Protein AF-A0A847GIN8-F1 (afdb_monomer)

Structure (mmCIF, N/CA/C/O backbone):
data_AF-A0A847GIN8-F1
#
_entry.id   AF-A0A847GIN8-F1
#
loop_
_atom_site.group_PDB
_atom_site.id
_atom_site.type_symbol
_atom_site.label_atom_id
_atom_site.la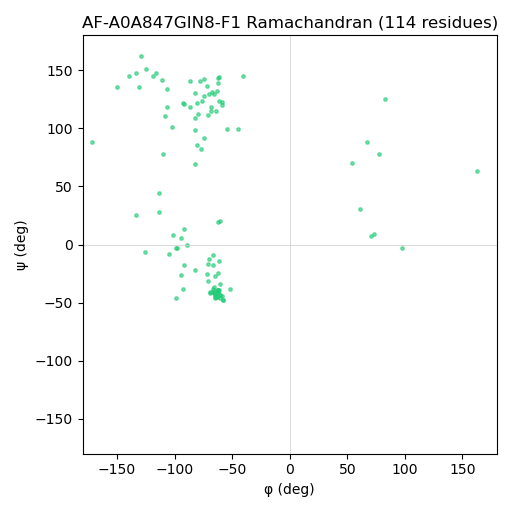bel_alt_id
_atom_site.label_comp_id
_atom_site.label_asym_id
_atom_site.label_entity_id
_atom_site.label_seq_id
_atom_site.pdbx_PDB_ins_code
_atom_site.Cartn_x
_atom_site.Cartn_y
_atom_site.Cartn_z
_atom_site.occupancy
_atom_site.B_iso_or_equiv
_atom_site.auth_seq_id
_atom_site.auth_comp_id
_atom_site.auth_asym_id
_atom_site.auth_atom_id
_atom_site.pdbx_PDB_model_num
ATOM 1 N N . MET A 1 1 ? -6.087 -5.753 -28.067 1.00 51.44 1 MET A N 1
ATOM 2 C CA . MET A 1 1 ? -5.468 -5.284 -26.808 1.00 51.44 1 MET A CA 1
ATOM 3 C C . MET A 1 1 ? -5.549 -6.435 -25.824 1.00 51.44 1 MET A C 1
ATOM 5 O O . MET A 1 1 ? -6.655 -6.900 -25.586 1.00 51.44 1 MET A O 1
ATOM 9 N N . ASN A 1 2 ? -4.407 -6.960 -25.373 1.00 56.12 2 ASN A N 1
ATOM 10 C CA . ASN A 1 2 ? -4.361 -8.158 -24.534 1.00 56.12 2 ASN A CA 1
ATOM 11 C C . ASN A 1 2 ? -4.630 -7.782 -23.063 1.00 56.12 2 ASN A C 1
ATOM 13 O O . ASN A 1 2 ? -3.996 -6.853 -22.566 1.00 56.12 2 ASN A O 1
ATOM 17 N N . PRO A 1 3 ? -5.544 -8.467 -22.356 1.00 57.19 3 PRO A N 1
ATOM 18 C CA . PRO A 1 3 ? -5.823 -8.213 -20.936 1.00 57.19 3 PRO A CA 1
ATOM 19 C C . PRO A 1 3 ? -4.674 -8.644 -20.005 1.00 57.19 3 PRO A C 1
ATOM 21 O O . PRO A 1 3 ? -4.658 -8.280 -18.832 1.00 57.19 3 PRO A O 1
ATOM 24 N N . GLU A 1 4 ? -3.714 -9.396 -20.541 1.00 60.19 4 GLU A N 1
ATOM 25 C CA . GLU A 1 4 ? -2.518 -9.894 -19.855 1.00 60.19 4 GLU A CA 1
ATOM 26 C C . GLU A 1 4 ? -1.333 -8.923 -19.927 1.00 60.19 4 GLU A C 1
ATOM 28 O O . GLU A 1 4 ? -0.269 -9.224 -19.397 1.00 60.19 4 GLU A O 1
ATOM 33 N N . ASP A 1 5 ? -1.504 -7.773 -20.585 1.00 76.56 5 ASP A N 1
ATOM 34 C CA . ASP A 1 5 ? -0.462 -6.757 -20.709 1.00 76.56 5 ASP A CA 1
ATOM 35 C C . ASP A 1 5 ? -0.109 -6.196 -19.316 1.00 76.56 5 ASP A C 1
ATOM 37 O O . ASP A 1 5 ? -0.984 -5.627 -18.646 1.00 76.56 5 ASP A O 1
ATOM 41 N N . PRO A 1 6 ? 1.125 -6.405 -18.827 1.00 75.38 6 PRO A N 1
ATOM 42 C CA . PRO A 1 6 ? 1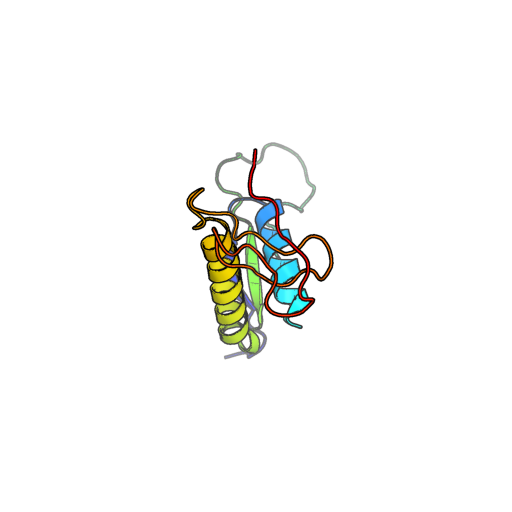.523 -5.935 -17.513 1.00 75.38 6 PRO A CA 1
ATOM 43 C C . PRO A 1 6 ? 1.738 -4.418 -17.558 1.00 75.38 6 PRO A C 1
ATOM 45 O O . PRO A 1 6 ? 2.478 -3.903 -18.392 1.00 75.38 6 PRO A O 1
ATOM 48 N N . LEU A 1 7 ? 1.093 -3.694 -16.644 1.00 82.69 7 LEU A N 1
ATOM 49 C CA . LEU A 1 7 ? 1.214 -2.246 -16.509 1.00 82.69 7 LEU A CA 1
ATOM 50 C C . LEU A 1 7 ? 2.036 -1.889 -15.277 1.00 82.69 7 LEU A C 1
ATOM 52 O O . LEU A 1 7 ? 1.791 -2.407 -14.186 1.00 82.69 7 LEU A O 1
ATOM 56 N N . THR A 1 8 ? 2.973 -0.958 -15.444 1.00 84.19 8 THR A N 1
ATOM 57 C CA . THR A 1 8 ? 3.742 -0.387 -14.336 1.00 84.19 8 THR A CA 1
ATOM 58 C C . THR A 1 8 ? 2.832 0.461 -13.461 1.00 84.19 8 THR A C 1
ATOM 60 O O . THR A 1 8 ? 2.313 1.481 -13.909 1.00 84.19 8 THR A O 1
ATOM 63 N N . VAL A 1 9 ? 2.638 0.037 -12.214 1.00 85.38 9 VAL A N 1
ATOM 64 C CA . VAL A 1 9 ? 1.835 0.761 -11.219 1.00 85.38 9 VAL A CA 1
ATOM 65 C C . VAL A 1 9 ? 2.693 1.664 -10.336 1.00 85.38 9 VAL A C 1
ATOM 67 O O . VAL A 1 9 ? 2.199 2.662 -9.819 1.00 85.38 9 VAL A O 1
ATOM 70 N N . TYR A 1 10 ? 3.974 1.330 -10.172 1.00 82.38 10 TYR A N 1
ATOM 71 C CA . TYR A 1 10 ? 4.879 2.065 -9.299 1.00 82.38 10 TYR A CA 1
ATOM 72 C C . TYR A 1 10 ? 6.321 1.990 -9.800 1.00 82.38 10 TYR A C 1
ATOM 74 O O . TYR A 1 10 ? 6.796 0.911 -10.144 1.00 82.38 10 TYR A O 1
ATOM 82 N N . GLU A 1 11 ? 7.033 3.113 -9.800 1.00 82.50 11 GLU A N 1
ATOM 83 C CA . GLU A 1 11 ? 8.460 3.175 -10.133 1.00 82.50 11 GLU A CA 1
ATOM 84 C C . GLU A 1 11 ? 9.269 3.294 -8.840 1.00 82.50 11 GLU A C 1
ATOM 86 O O . GLU A 1 11 ? 9.331 4.358 -8.223 1.00 82.50 11 GLU A O 1
ATOM 91 N N . ALA A 1 12 ? 9.856 2.184 -8.387 1.00 79.88 12 ALA A N 1
ATOM 92 C CA . ALA A 1 12 ? 10.701 2.199 -7.200 1.00 79.88 12 ALA A CA 1
ATOM 93 C C . ALA A 1 12 ? 12.149 2.553 -7.561 1.00 79.88 12 ALA A C 1
ATOM 95 O O . ALA A 1 12 ? 12.691 2.079 -8.559 1.00 79.88 12 ALA A O 1
ATOM 96 N N . TRP A 1 13 ? 12.783 3.354 -6.708 1.00 73.56 13 TRP A N 1
ATOM 97 C CA . TRP A 1 13 ? 14.184 3.765 -6.854 1.00 73.56 13 TRP A CA 1
ATOM 98 C C . TRP A 1 13 ? 15.164 2.718 -6.320 1.00 73.56 13 TRP A C 1
ATOM 100 O O . TRP A 1 13 ? 16.311 2.667 -6.752 1.00 73.56 13 TRP A O 1
ATOM 110 N N . ASP A 1 14 ? 14.682 1.846 -5.432 1.00 74.62 14 ASP A N 1
ATOM 111 C CA . ASP A 1 14 ? 15.466 0.804 -4.785 1.00 74.62 14 ASP A CA 1
ATOM 112 C C . ASP A 1 14 ? 14.736 -0.546 -4.821 1.00 74.62 14 ASP A C 1
ATOM 114 O O . ASP A 1 14 ? 13.508 -0.603 -4.655 1.00 74.62 14 ASP A O 1
ATOM 118 N N . PRO A 1 15 ? 15.474 -1.669 -4.905 1.00 75.19 15 PRO A N 1
ATOM 119 C CA . PRO A 1 15 ? 14.880 -3.006 -4.899 1.00 75.19 15 PRO A CA 1
ATOM 120 C C . PRO A 1 15 ? 14.108 -3.283 -3.603 1.00 75.19 15 PRO A C 1
ATOM 122 O O . PRO A 1 15 ? 13.063 -3.930 -3.618 1.00 75.19 15 PRO A O 1
ATOM 125 N N . ARG A 1 16 ? 14.567 -2.740 -2.466 1.00 76.81 16 ARG A N 1
ATOM 126 C CA . ARG A 1 16 ? 13.871 -2.866 -1.174 1.00 76.81 16 ARG A CA 1
ATOM 127 C C . ARG A 1 16 ? 12.468 -2.261 -1.220 1.00 76.81 16 ARG A C 1
ATOM 129 O O . ARG A 1 16 ? 11.527 -2.871 -0.719 1.00 76.81 16 ARG A O 1
ATOM 136 N N . GLN A 1 17 ? 12.336 -1.084 -1.826 1.00 79.00 17 GLN A N 1
ATOM 137 C CA . GLN A 1 17 ? 11.059 -0.395 -1.978 1.00 79.00 17 GLN A CA 1
ATOM 138 C C . GLN A 1 17 ? 10.153 -1.150 -2.957 1.00 79.00 17 GLN A C 1
ATOM 140 O O . GLN A 1 17 ? 8.985 -1.368 -2.652 1.00 79.00 17 GLN A O 1
ATOM 145 N N . ALA A 1 18 ? 10.697 -1.650 -4.070 1.00 83.88 18 ALA A N 1
ATOM 146 C CA . ALA A 1 18 ? 9.944 -2.469 -5.021 1.00 83.88 18 ALA A CA 1
ATOM 147 C C . ALA A 1 18 ? 9.368 -3.744 -4.373 1.00 83.88 18 ALA A C 1
ATOM 149 O O . ALA A 1 18 ? 8.193 -4.072 -4.555 1.00 83.88 18 ALA A O 1
ATOM 150 N N . HIS A 1 19 ? 10.174 -4.439 -3.562 1.00 82.88 19 HIS A N 1
ATOM 151 C CA . HIS A 1 19 ? 9.739 -5.627 -2.829 1.00 82.88 19 HIS A CA 1
ATOM 152 C C . HIS A 1 19 ? 8.685 -5.311 -1.766 1.00 82.88 19 HIS A C 1
ATOM 154 O O . HIS A 1 19 ? 7.726 -6.071 -1.638 1.00 82.88 19 HIS A O 1
ATOM 160 N N . LEU A 1 20 ? 8.815 -4.194 -1.041 1.00 84.50 20 LEU A N 1
ATOM 161 C CA . LEU A 1 20 ? 7.797 -3.746 -0.087 1.00 84.50 20 LEU A CA 1
ATOM 162 C C . LEU A 1 20 ? 6.446 -3.544 -0.781 1.00 84.50 20 LEU A C 1
ATOM 164 O O . LEU A 1 20 ? 5.431 -4.060 -0.322 1.00 84.50 20 LEU A O 1
ATOM 168 N N . ILE A 1 21 ? 6.444 -2.850 -1.918 1.00 85.00 21 ILE A N 1
ATOM 169 C CA . ILE A 1 21 ? 5.232 -2.594 -2.699 1.00 85.00 21 ILE A CA 1
ATOM 170 C C . ILE A 1 21 ? 4.618 -3.903 -3.214 1.00 85.00 21 ILE A C 1
ATOM 172 O O . ILE A 1 21 ? 3.403 -4.081 -3.141 1.00 85.00 21 ILE A O 1
ATOM 176 N N . CYS A 1 22 ? 5.437 -4.867 -3.644 1.00 85.75 22 CYS A N 1
ATOM 177 C CA . CYS A 1 22 ? 4.938 -6.194 -4.009 1.00 85.75 22 CYS A CA 1
ATOM 178 C C . CYS A 1 22 ? 4.272 -6.920 -2.833 1.00 85.75 22 CYS A C 1
ATOM 180 O O . CYS A 1 22 ? 3.249 -7.562 -3.035 1.00 85.75 22 CYS A O 1
ATOM 182 N N . GLN A 1 23 ? 4.809 -6.811 -1.613 1.00 85.50 23 GLN A N 1
ATOM 183 C CA . GLN A 1 23 ? 4.187 -7.399 -0.418 1.00 85.50 23 GLN A CA 1
ATOM 184 C C . GLN A 1 23 ? 2.848 -6.728 -0.083 1.00 85.50 23 GLN A C 1
ATOM 186 O O . GLN A 1 23 ? 1.880 -7.415 0.236 1.00 85.50 23 GLN A O 1
ATOM 191 N N . VAL A 1 24 ? 2.769 -5.398 -0.195 1.00 86.25 24 VAL A N 1
ATOM 192 C CA . VAL A 1 24 ? 1.524 -4.641 0.022 1.00 86.25 24 VAL A CA 1
ATOM 193 C C . VAL A 1 24 ? 0.440 -5.077 -0.965 1.00 86.25 24 VAL A C 1
ATOM 195 O O . VAL A 1 24 ? -0.692 -5.339 -0.563 1.00 86.25 24 VAL A O 1
ATOM 198 N N . LEU A 1 25 ? 0.793 -5.209 -2.245 1.00 86.56 25 LEU A N 1
ATOM 199 C CA . LEU A 1 25 ? -0.127 -5.669 -3.285 1.00 86.56 25 LEU A CA 1
ATOM 200 C C . LEU A 1 25 ? -0.512 -7.145 -3.095 1.00 86.56 25 LEU A C 1
ATOM 202 O O . LEU A 1 25 ? -1.691 -7.479 -3.195 1.00 86.56 25 LEU A O 1
ATOM 206 N N . ALA A 1 26 ? 0.436 -8.008 -2.721 1.00 85.69 26 ALA A N 1
ATOM 207 C CA . ALA A 1 26 ? 0.167 -9.416 -2.434 1.00 85.69 26 ALA A CA 1
ATOM 208 C C . ALA A 1 26 ? -0.801 -9.601 -1.252 1.00 85.69 26 ALA A C 1
ATOM 210 O O . ALA A 1 26 ? -1.699 -10.436 -1.326 1.00 85.69 26 ALA A O 1
ATOM 211 N N . ASN A 1 27 ? -0.688 -8.785 -0.197 1.00 83.81 27 ASN A N 1
ATOM 212 C CA . ASN A 1 27 ? -1.639 -8.789 0.922 1.00 83.81 27 ASN A CA 1
ATOM 213 C C . ASN A 1 27 ? -3.067 -8.402 0.502 1.00 83.81 27 ASN A C 1
ATOM 215 O O . ASN A 1 27 ? -4.025 -8.778 1.173 1.00 83.81 27 ASN A O 1
ATOM 219 N N . ALA A 1 28 ? -3.215 -7.663 -0.599 1.00 82.06 28 ALA A N 1
ATOM 220 C CA . ALA A 1 28 ? -4.501 -7.307 -1.192 1.00 82.06 28 ALA A CA 1
ATOM 221 C C . ALA A 1 28 ? -4.976 -8.311 -2.265 1.00 82.06 28 ALA A C 1
ATOM 223 O O . ALA A 1 28 ? -5.913 -8.009 -3.008 1.00 82.06 28 ALA A O 1
ATOM 224 N N . ASP A 1 29 ? -4.340 -9.488 -2.348 1.00 84.44 29 ASP A N 1
ATOM 225 C CA . ASP A 1 29 ? -4.595 -10.527 -3.357 1.00 84.44 29 ASP A CA 1
ATOM 226 C C . ASP A 1 29 ? -4.334 -10.042 -4.800 1.00 84.44 29 ASP A C 1
ATOM 228 O O . ASP A 1 29 ? -4.980 -10.457 -5.762 1.00 84.44 29 ASP A O 1
ATOM 232 N N . ILE A 1 30 ? -3.390 -9.108 -4.966 1.00 86.50 30 ILE A N 1
ATOM 233 C CA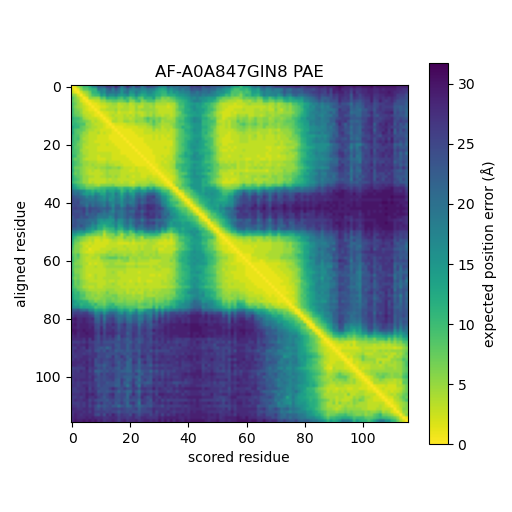 . ILE A 1 30 ? -2.982 -8.569 -6.266 1.00 86.50 30 ILE A CA 1
ATOM 234 C C . ILE A 1 30 ? -1.613 -9.137 -6.632 1.00 86.50 30 ILE A C 1
ATOM 236 O O . ILE A 1 30 ? -0.611 -8.882 -5.963 1.00 86.50 30 ILE A O 1
ATOM 240 N N . GLU A 1 31 ? -1.557 -9.878 -7.740 1.00 82.81 31 GLU A N 1
ATOM 241 C CA . GLU A 1 31 ? -0.293 -10.383 -8.271 1.00 82.81 31 GLU A CA 1
ATOM 242 C C . GLU A 1 31 ? 0.527 -9.224 -8.863 1.00 82.81 31 GLU A C 1
ATOM 244 O O . GLU A 1 31 ? 0.170 -8.644 -9.894 1.00 82.81 31 GLU A O 1
ATOM 249 N N . ALA A 1 32 ? 1.635 -8.897 -8.197 1.00 82.88 32 ALA A N 1
ATOM 250 C CA . ALA A 1 32 ? 2.592 -7.878 -8.608 1.00 82.88 32 ALA A CA 1
ATOM 251 C C . ALA A 1 32 ? 3.972 -8.499 -8.847 1.00 82.88 32 ALA A C 1
ATOM 253 O O . ALA A 1 32 ? 4.381 -9.433 -8.154 1.00 82.88 32 ALA A O 1
ATOM 254 N N . ARG A 1 33 ? 4.703 -7.974 -9.831 1.00 81.19 33 ARG A N 1
ATOM 255 C CA . ARG A 1 33 ? 6.059 -8.414 -10.171 1.00 81.19 33 ARG A CA 1
ATOM 256 C C . ARG A 1 33 ? 6.972 -7.206 -10.292 1.00 81.19 33 ARG A C 1
ATOM 258 O O . ARG A 1 33 ? 6.607 -6.218 -10.919 1.00 81.19 33 ARG A O 1
ATOM 265 N N . VAL A 1 34 ? 8.167 -7.296 -9.720 1.00 78.81 34 VAL A N 1
ATOM 266 C CA . VAL A 1 34 ? 9.217 -6.305 -9.964 1.00 78.81 34 VAL A CA 1
ATOM 267 C C . VAL A 1 34 ? 9.874 -6.643 -11.295 1.00 78.81 34 VAL A C 1
ATOM 269 O O . VAL A 1 34 ? 10.400 -7.744 -11.463 1.00 78.81 34 VAL A O 1
ATOM 272 N N . ALA A 1 35 ? 9.853 -5.708 -12.235 1.00 71.75 35 ALA A N 1
ATOM 273 C CA . ALA A 1 35 ? 10.722 -5.748 -13.397 1.00 71.75 35 ALA A CA 1
ATOM 274 C C . ALA A 1 35 ? 12.120 -5.309 -12.945 1.00 71.75 35 ALA A C 1
ATOM 276 O O . ALA A 1 35 ? 12.494 -4.142 -13.018 1.00 71.75 35 ALA A O 1
ATOM 277 N N . SER A 1 36 ? 12.866 -6.258 -12.382 1.00 57.81 36 SER A N 1
ATOM 278 C CA . SER A 1 36 ? 14.270 -6.064 -12.040 1.00 57.81 36 SER A CA 1
ATOM 279 C C . SER A 1 36 ? 15.109 -6.287 -13.293 1.00 57.81 36 SER A C 1
ATOM 281 O O . SER A 1 36 ? 15.293 -7.425 -13.712 1.00 57.81 36 SER A O 1
ATOM 283 N N . ASP A 1 37 ? 15.665 -5.215 -13.849 1.00 53.53 37 ASP A N 1
ATOM 284 C CA . ASP A 1 37 ? 16.668 -5.275 -14.927 1.00 53.53 37 ASP A CA 1
ATOM 285 C C . ASP A 1 37 ? 18.003 -5.904 -14.452 1.00 53.53 37 ASP A C 1
ATOM 287 O O . ASP A 1 37 ? 18.883 -6.234 -15.234 1.00 53.53 37 ASP A O 1
ATOM 291 N N . ALA A 1 38 ? 18.162 -6.127 -13.142 1.00 50.41 38 ALA A N 1
ATOM 292 C CA . ALA A 1 38 ? 19.438 -6.461 -12.512 1.00 50.41 38 ALA A CA 1
ATOM 293 C C . ALA A 1 38 ? 19.515 -7.880 -11.921 1.00 50.41 38 ALA A C 1
ATOM 295 O O . ALA A 1 38 ? 20.026 -8.068 -10.815 1.00 50.41 38 ALA A O 1
ATOM 296 N N . LEU A 1 39 ? 19.033 -8.896 -12.641 1.00 46.88 39 LEU A N 1
ATOM 297 C CA . LEU A 1 39 ? 19.405 -10.286 -12.338 1.00 46.88 39 LEU A CA 1
ATOM 298 C C . LEU A 1 39 ? 19.799 -11.114 -13.568 1.00 46.88 39 LEU A C 1
ATOM 300 O O . LEU A 1 39 ? 19.773 -12.340 -13.518 1.00 46.88 39 LEU A O 1
ATOM 304 N N . GLU A 1 40 ? 20.269 -10.473 -14.639 1.00 47.25 40 GLU A N 1
ATOM 305 C CA . GLU A 1 40 ? 21.212 -11.138 -15.540 1.00 47.25 40 GLU A CA 1
ATOM 3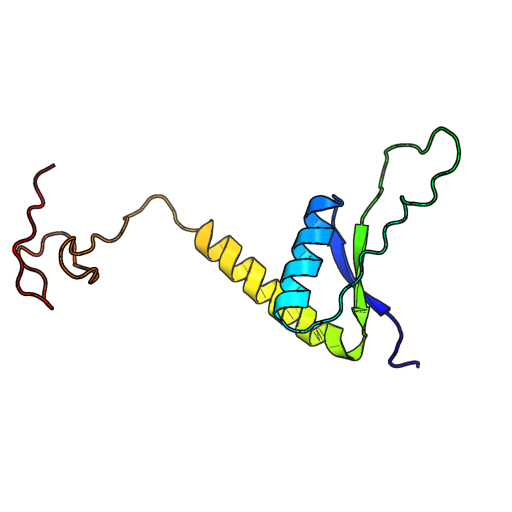06 C C . GLU A 1 40 ? 22.612 -11.046 -14.918 1.00 47.25 40 GLU A C 1
ATOM 308 O O . GLU A 1 40 ? 23.398 -10.130 -15.149 1.00 47.25 40 GLU A O 1
ATOM 313 N N . MET A 1 41 ? 22.899 -12.012 -14.040 1.00 49.19 41 MET A N 1
ATOM 314 C CA . MET A 1 41 ? 24.253 -12.328 -13.597 1.00 49.19 41 MET A CA 1
ATOM 315 C C . MET A 1 41 ? 25.137 -12.606 -14.818 1.00 49.19 41 MET A C 1
ATOM 317 O O . MET A 1 41 ? 25.141 -13.713 -15.352 1.00 49.19 41 MET A O 1
ATOM 321 N N . GLY A 1 42 ? 25.922 -11.617 -15.232 1.00 47.31 42 GLY A N 1
ATOM 322 C CA . GLY A 1 42 ? 26.867 -11.797 -16.322 1.00 47.31 42 GLY A CA 1
ATOM 323 C C . GLY A 1 42 ? 27.800 -10.612 -16.506 1.00 47.31 42 GLY A C 1
ATOM 324 O O . GLY A 1 42 ? 27.558 -9.767 -17.349 1.00 47.31 42 GLY A O 1
ATOM 325 N N . LEU A 1 43 ? 28.923 -10.636 -15.784 1.00 46.94 43 LEU A N 1
ATOM 326 C CA . LEU A 1 43 ? 30.207 -10.117 -16.266 1.00 46.94 43 LEU A CA 1
ATOM 327 C C . LEU A 1 43 ? 30.324 -8.590 -16.493 1.00 46.94 43 LEU A C 1
ATOM 329 O O . LEU A 1 43 ? 30.259 -8.115 -1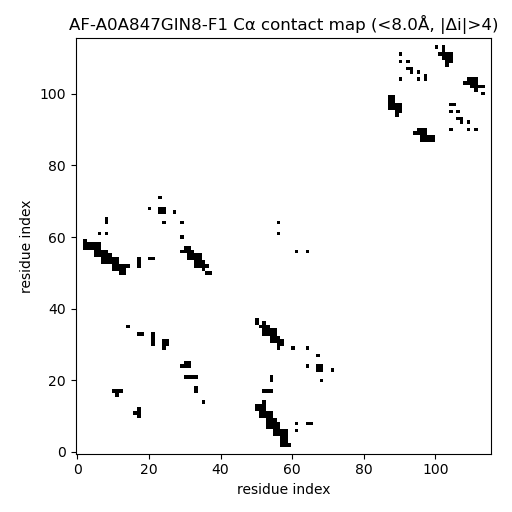7.616 1.00 46.94 43 LEU A O 1
ATOM 333 N N . GLY A 1 44 ? 30.707 -7.870 -15.432 1.00 51.22 44 GLY A N 1
ATOM 334 C CA . GLY A 1 44 ? 31.496 -6.634 -15.537 1.00 51.22 44 GLY A CA 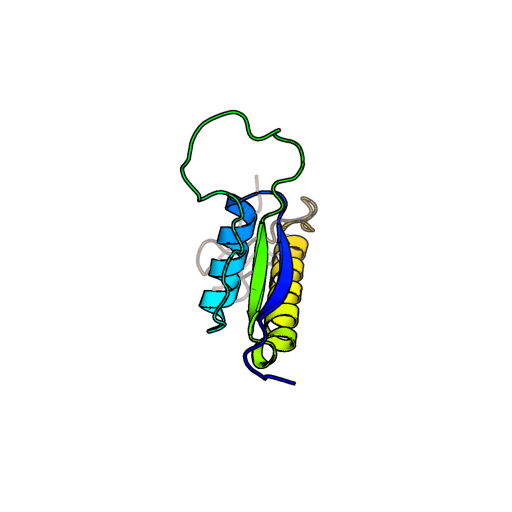1
ATOM 335 C C . GLY A 1 44 ? 30.725 -5.342 -15.837 1.00 51.22 44 GLY A C 1
ATOM 336 O O . GLY A 1 44 ? 30.050 -5.222 -16.845 1.00 51.22 44 GLY A O 1
ATOM 337 N N . ASP A 1 45 ? 30.923 -4.356 -14.960 1.00 56.75 45 ASP A N 1
ATOM 338 C CA . ASP A 1 45 ? 30.753 -2.919 -15.222 1.00 56.75 45 ASP A CA 1
ATOM 339 C C . ASP A 1 45 ? 29.387 -2.478 -15.792 1.00 56.75 45 ASP A C 1
ATOM 341 O O . ASP A 1 45 ? 29.269 -2.051 -16.937 1.00 56.75 45 ASP A O 1
ATOM 345 N N . ILE A 1 46 ? 28.336 -2.537 -14.965 1.00 53.56 46 ILE A N 1
ATOM 346 C CA . ILE A 1 46 ? 27.093 -1.806 -15.254 1.00 53.56 46 ILE A CA 1
ATOM 347 C C . ILE A 1 46 ? 27.206 -0.432 -14.575 1.00 53.56 46 ILE A C 1
ATOM 349 O O . ILE A 1 46 ? 27.367 -0.378 -13.349 1.00 53.56 46 ILE A O 1
ATOM 353 N N . PRO A 1 47 ? 27.129 0.687 -15.320 1.00 50.00 47 PRO A N 1
ATOM 354 C CA . PRO A 1 47 ? 27.149 2.014 -14.726 1.00 50.00 47 PRO A CA 1
ATOM 355 C C . PRO A 1 47 ? 25.942 2.180 -13.793 1.00 50.00 47 PRO A C 1
ATOM 357 O O . PRO A 1 47 ? 24.794 2.030 -14.199 1.00 50.00 47 PRO A O 1
ATOM 360 N N . PHE A 1 48 ? 26.227 2.512 -12.533 1.00 50.59 48 PHE A N 1
ATOM 361 C CA . PHE A 1 48 ? 25.321 2.643 -11.376 1.00 50.59 48 PHE A CA 1
ATOM 362 C C . PHE A 1 48 ? 24.201 3.704 -11.500 1.00 50.59 48 PHE A C 1
ATOM 364 O O . PHE A 1 48 ? 23.685 4.188 -10.495 1.00 50.59 48 PHE A O 1
ATOM 371 N N . GLN A 1 49 ? 23.837 4.142 -12.703 1.00 50.72 49 GLN A N 1
ATOM 372 C CA . GLN A 1 49 ? 23.195 5.439 -12.898 1.00 50.72 49 GLN A CA 1
ATOM 373 C C . GLN A 1 49 ? 21.739 5.407 -13.374 1.00 50.72 49 GLN A C 1
ATOM 375 O O . GLN A 1 49 ? 21.368 6.375 -14.007 1.00 50.72 49 GLN A O 1
ATOM 380 N N . HIS A 1 50 ? 20.923 4.381 -13.084 1.00 52.41 50 HIS A N 1
ATOM 381 C CA . HIS A 1 50 ? 19.436 4.452 -12.995 1.00 52.41 50 HIS A CA 1
ATOM 382 C C . HIS A 1 50 ? 18.802 3.045 -13.070 1.00 52.41 50 HIS A C 1
ATOM 384 O O . HIS A 1 50 ? 18.037 2.735 -13.982 1.00 52.41 50 HIS A O 1
ATOM 390 N N . THR A 1 51 ? 19.075 2.165 -12.106 1.00 58.12 51 THR A N 1
ATOM 391 C CA . THR A 1 51 ? 18.335 0.893 -12.005 1.00 58.12 51 THR A CA 1
ATOM 392 C C . THR A 1 51 ? 17.016 1.132 -11.273 1.00 58.12 51 THR A C 1
ATOM 394 O O . THR A 1 51 ? 16.839 0.732 -10.125 1.00 58.12 51 THR A O 1
ATOM 397 N N . THR A 1 52 ? 16.088 1.842 -11.918 1.00 64.38 52 THR A N 1
ATOM 398 C CA . THR A 1 52 ? 14.708 1.881 -11.416 1.00 64.38 52 THR A CA 1
ATOM 399 C C . THR A 1 52 ? 14.142 0.463 -11.450 1.00 64.38 52 THR A C 1
ATOM 401 O O . THR A 1 52 ? 14.412 -0.304 -12.373 1.00 64.38 52 THR A O 1
ATOM 404 N N . CYS A 1 53 ? 13.406 0.095 -10.410 1.00 74.44 53 CYS A N 1
ATOM 405 C CA . CYS A 1 53 ? 12.797 -1.217 -10.238 1.00 74.44 53 CYS A CA 1
ATOM 406 C C . CYS A 1 53 ? 11.274 -1.068 -10.390 1.00 74.44 53 CYS A C 1
ATOM 408 O O . CYS A 1 53 ? 10.564 -0.991 -9.381 1.00 74.44 53 CYS A O 1
ATOM 410 N N . PRO A 1 54 ? 10.746 -0.951 -11.623 1.00 79.69 54 PRO A N 1
ATOM 411 C CA . PRO A 1 54 ? 9.318 -0.777 -11.837 1.00 79.69 54 PRO A CA 1
ATOM 412 C C . PRO A 1 54 ? 8.531 -1.995 -11.346 1.00 79.69 54 PRO A C 1
ATOM 414 O O . PRO A 1 54 ? 8.845 -3.143 -11.659 1.00 79.69 54 PRO A O 1
ATOM 417 N N . VAL A 1 55 ? 7.476 -1.744 -10.576 1.00 83.62 55 VAL A N 1
ATOM 418 C CA . VAL A 1 55 ? 6.516 -2.756 -10.138 1.00 83.62 55 VAL A CA 1
ATOM 419 C C . VAL A 1 55 ? 5.374 -2.796 -11.138 1.00 83.62 55 VAL A C 1
ATOM 421 O O . VAL A 1 55 ? 4.690 -1.797 -11.373 1.00 83.62 55 VAL A O 1
ATOM 424 N N . MET A 1 56 ? 5.164 -3.971 -11.716 1.00 83.81 56 MET A N 1
ATOM 425 C CA . MET A 1 56 ? 4.164 -4.230 -12.736 1.00 83.81 56 MET A CA 1
ATOM 426 C C . MET A 1 56 ? 3.057 -5.126 -12.189 1.00 83.81 56 MET A C 1
ATOM 428 O O . MET A 1 56 ? 3.308 -6.075 -11.445 1.00 83.81 56 MET A O 1
ATOM 432 N N . VAL A 1 57 ? 1.827 -4.841 -12.595 1.00 86.19 57 VAL A N 1
ATOM 433 C CA . VAL A 1 57 ? 0.626 -5.617 -12.266 1.00 86.19 57 VAL A CA 1
ATOM 434 C C . VAL A 1 57 ? -0.142 -5.926 -13.541 1.00 86.19 57 VAL A C 1
ATOM 436 O O . VAL A 1 57 ? 0.050 -5.277 -14.570 1.00 86.19 57 VAL A O 1
ATOM 439 N N . ARG A 1 58 ? -1.048 -6.902 -13.499 1.00 85.38 58 ARG A N 1
ATOM 440 C CA . ARG A 1 58 ? -1.953 -7.141 -14.631 1.00 85.38 58 ARG A CA 1
ATOM 441 C C . ARG A 1 58 ? -2.817 -5.907 -14.874 1.00 85.38 58 ARG A C 1
ATOM 443 O O . ARG A 1 58 ? -3.280 -5.276 -13.926 1.00 85.38 58 ARG A O 1
ATOM 450 N N . ARG A 1 59 ? -3.122 -5.610 -16.139 1.00 81.88 59 ARG A N 1
ATOM 451 C CA . ARG A 1 59 ? -3.986 -4.479 -16.512 1.00 81.88 59 ARG A CA 1
ATOM 452 C C . ARG A 1 59 ? -5.328 -4.459 -15.772 1.00 81.88 59 ARG A C 1
ATOM 454 O O . ARG A 1 59 ? -5.786 -3.389 -15.390 1.00 81.88 59 ARG A O 1
ATOM 461 N N . VAL A 1 60 ? -5.931 -5.628 -15.550 1.00 84.56 60 VAL A N 1
ATOM 462 C CA . VAL A 1 60 ? -7.202 -5.780 -14.812 1.00 84.56 60 VAL A CA 1
ATOM 463 C C . VAL A 1 60 ? -7.102 -5.387 -13.338 1.00 84.56 60 VAL A C 1
ATOM 465 O O . VAL A 1 60 ? -8.088 -4.962 -12.745 1.00 84.56 60 VAL A O 1
ATOM 468 N N . ASP A 1 61 ? -5.911 -5.499 -12.756 1.00 84.56 61 ASP A N 1
ATOM 469 C CA . ASP A 1 61 ? -5.651 -5.192 -11.354 1.00 84.56 61 ASP A CA 1
ATOM 470 C C . ASP A 1 61 ? -5.035 -3.797 -11.174 1.00 84.56 61 ASP A C 1
ATOM 472 O O . ASP A 1 61 ? -4.853 -3.361 -10.044 1.00 84.56 61 ASP A O 1
ATOM 476 N N . PHE A 1 62 ? -4.752 -3.061 -12.255 1.00 84.31 62 PHE A N 1
ATOM 477 C CA . PHE A 1 62 ? -4.082 -1.758 -12.201 1.00 84.31 62 PHE A CA 1
ATOM 478 C C . PHE A 1 62 ? -4.833 -0.727 -11.349 1.00 84.31 62 PHE A C 1
ATOM 480 O O . PHE A 1 62 ? -4.245 -0.087 -10.477 1.00 84.31 62 PHE A O 1
ATOM 487 N N . GLU A 1 63 ? -6.143 -0.583 -11.557 1.00 84.00 63 GLU A N 1
ATOM 488 C CA . GLU A 1 63 ? -6.956 0.367 -10.788 1.00 84.00 63 GLU A CA 1
ATOM 489 C C . GLU A 1 63 ? -7.055 -0.036 -9.312 1.00 84.00 63 GLU A C 1
ATOM 491 O O . GLU A 1 63 ? -6.953 0.814 -8.426 1.00 84.00 63 GLU A O 1
ATOM 496 N N . ARG A 1 64 ? -7.171 -1.343 -9.040 1.00 83.94 64 ARG A N 1
ATOM 497 C CA . ARG A 1 64 ? -7.186 -1.894 -7.676 1.00 83.94 64 ARG A CA 1
ATOM 498 C C . ARG A 1 64 ? -5.847 -1.669 -6.978 1.00 83.94 64 ARG A C 1
ATOM 500 O O . ARG A 1 64 ? -5.822 -1.199 -5.847 1.00 83.94 64 ARG A O 1
ATOM 507 N N . ALA A 1 65 ? -4.743 -1.947 -7.666 1.00 85.25 65 ALA A N 1
ATOM 508 C CA . ALA A 1 65 ? -3.389 -1.760 -7.164 1.00 85.25 65 ALA A CA 1
ATOM 509 C C . ALA A 1 65 ? -3.132 -0.293 -6.814 1.00 85.25 65 ALA A C 1
ATOM 511 O O . ALA A 1 65 ? -2.619 0.004 -5.739 1.00 85.25 65 ALA A O 1
ATOM 512 N N . ARG A 1 66 ? -3.567 0.634 -7.674 1.00 84.88 66 ARG A N 1
ATOM 513 C CA . ARG A 1 66 ? -3.460 2.072 -7.415 1.00 84.88 66 ARG A CA 1
ATOM 514 C C . ARG A 1 66 ? -4.260 2.507 -6.184 1.00 84.88 66 ARG A C 1
ATOM 516 O O . ARG A 1 66 ? -3.766 3.319 -5.409 1.00 84.88 66 ARG A O 1
ATOM 523 N N . ALA A 1 67 ? -5.467 1.975 -5.991 1.00 85.00 67 ALA A N 1
ATOM 524 C CA . ALA A 1 67 ? -6.277 2.281 -4.811 1.00 85.00 67 ALA A CA 1
ATOM 525 C C . ALA A 1 67 ? -5.626 1.766 -3.515 1.00 85.00 67 ALA A C 1
ATOM 527 O O . ALA A 1 67 ? -5.561 2.496 -2.530 1.00 85.00 67 ALA A O 1
ATOM 528 N N . VAL A 1 68 ? -5.090 0.541 -3.535 1.00 85.88 68 VAL A N 1
ATOM 529 C CA . VAL A 1 68 ? -4.364 -0.050 -2.397 1.00 85.88 68 VAL A CA 1
ATOM 530 C C . VAL A 1 68 ? -3.105 0.752 -2.072 1.00 85.88 68 VAL A C 1
ATOM 532 O O . VAL A 1 68 ? -2.829 1.007 -0.904 1.00 85.88 68 VAL A O 1
ATOM 535 N N . LEU A 1 69 ? -2.362 1.189 -3.091 1.00 83.81 69 LEU A N 1
ATOM 536 C CA . LEU A 1 69 ? -1.192 2.046 -2.907 1.00 83.81 69 LEU A CA 1
ATOM 537 C C . LEU A 1 69 ? -1.558 3.397 -2.301 1.00 83.81 69 LEU A C 1
ATOM 539 O O . LEU A 1 69 ? -0.924 3.802 -1.337 1.00 83.81 69 LEU A O 1
ATOM 543 N N . ALA A 1 70 ? -2.613 4.046 -2.793 1.00 82.75 70 ALA A N 1
ATOM 544 C CA . ALA A 1 70 ? -3.080 5.308 -2.230 1.00 82.75 70 ALA A CA 1
ATOM 545 C C . ALA A 1 70 ? -3.534 5.154 -0.765 1.00 82.75 70 ALA A C 1
ATOM 547 O O . ALA A 1 70 ? -3.246 6.017 0.064 1.00 82.75 70 ALA A O 1
ATOM 548 N N . GLU A 1 71 ? -4.206 4.051 -0.416 1.00 80.75 71 GLU A N 1
ATOM 549 C CA . GLU A 1 71 ? -4.553 3.728 0.974 1.00 80.75 71 GLU A CA 1
ATOM 550 C C . GLU A 1 71 ? -3.300 3.478 1.824 1.00 80.75 71 GLU A C 1
ATOM 552 O O . GLU A 1 71 ? -3.207 3.971 2.947 1.00 80.75 71 GLU A O 1
ATOM 557 N N . PHE A 1 72 ? -2.318 2.746 1.294 1.00 80.50 72 PHE A N 1
ATOM 558 C CA . PHE A 1 72 ? -1.049 2.487 1.967 1.00 80.50 72 PHE A CA 1
ATOM 559 C C . PHE A 1 72 ? -0.258 3.777 2.205 1.00 80.50 72 PHE A C 1
ATOM 561 O O . PHE A 1 72 ? 0.198 4.006 3.321 1.00 80.50 72 PHE A O 1
ATOM 568 N N . GLU A 1 73 ? -0.156 4.651 1.203 1.00 77.94 73 GLU A N 1
ATOM 569 C CA . GLU A 1 73 ? 0.454 5.976 1.323 1.00 77.94 73 GLU A CA 1
ATOM 570 C C . GLU A 1 73 ? -0.308 6.849 2.318 1.00 77.94 73 GLU A C 1
ATOM 572 O O . GLU A 1 73 ? 0.318 7.514 3.130 1.00 77.94 73 GLU A O 1
ATOM 577 N N . THR A 1 74 ? -1.642 6.798 2.329 1.00 75.75 74 THR A N 1
ATOM 578 C CA . THR A 1 74 ? -2.468 7.524 3.309 1.00 75.75 74 THR A CA 1
ATOM 579 C C . THR A 1 74 ? -2.263 6.991 4.724 1.00 75.75 74 THR A C 1
ATOM 581 O O . THR A 1 74 ? -2.235 7.774 5.664 1.00 75.75 74 THR A O 1
ATOM 584 N N . ARG A 1 75 ? -2.079 5.679 4.910 1.00 71.19 75 ARG A N 1
ATOM 585 C CA . ARG A 1 75 ? -1.734 5.092 6.215 1.00 71.19 75 ARG A CA 1
ATOM 586 C C . ARG A 1 75 ? -0.315 5.455 6.646 1.00 71.19 75 ARG A C 1
ATOM 588 O O . ARG A 1 75 ? -0.113 5.777 7.811 1.00 71.19 75 ARG A O 1
ATOM 595 N N . LEU A 1 76 ? 0.654 5.445 5.728 1.00 65.81 76 LEU A N 1
ATOM 596 C CA . LEU A 1 76 ? 2.024 5.882 6.012 1.00 65.81 76 LEU A CA 1
ATOM 597 C C . LEU A 1 76 ? 2.077 7.375 6.341 1.00 65.81 76 LEU A C 1
ATOM 599 O O . LEU A 1 76 ? 2.714 7.762 7.311 1.00 65.81 76 LEU A O 1
ATOM 603 N N . ALA A 1 77 ? 1.392 8.205 5.558 1.00 60.88 77 ALA A N 1
ATOM 604 C CA . ALA A 1 77 ? 1.301 9.646 5.761 1.00 60.88 77 ALA A CA 1
ATOM 605 C C . ALA A 1 77 ? 0.438 9.996 6.979 1.00 60.88 77 ALA A C 1
ATOM 607 O O . ALA A 1 77 ? 0.720 10.971 7.658 1.00 60.88 77 ALA A O 1
ATOM 608 N N . GLY A 1 78 ? -0.567 9.181 7.297 1.00 47.66 78 GLY A N 1
ATOM 609 C CA . GLY A 1 78 ? -1.381 9.287 8.506 1.00 47.66 78 GLY A CA 1
ATOM 610 C C . GLY A 1 78 ? -0.637 8.873 9.777 1.00 47.66 78 GLY A C 1
ATOM 611 O O . GLY A 1 78 ? -0.971 9.380 10.836 1.00 47.66 78 GLY A O 1
ATOM 612 N N . GLY A 1 79 ? 0.391 8.021 9.671 1.00 45.7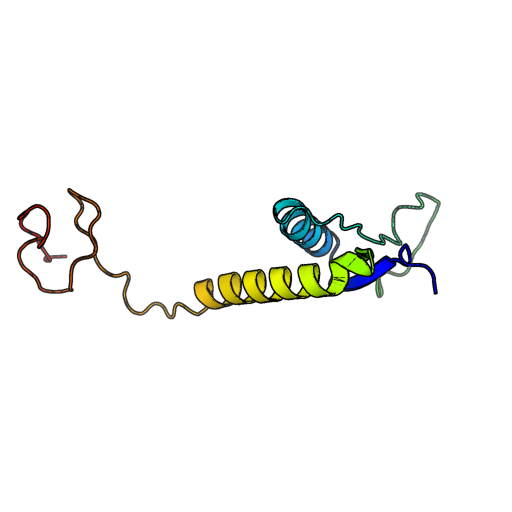2 79 GLY A N 1
ATOM 613 C CA . GLY A 1 79 ? 1.329 7.717 10.764 1.00 45.72 79 GLY A CA 1
ATOM 614 C C . GLY A 1 79 ? 2.584 8.605 10.790 1.00 45.72 79 GLY A C 1
ATOM 615 O O . GLY A 1 79 ? 3.263 8.686 11.805 1.00 45.72 79 GLY A O 1
ATOM 616 N N . ALA A 1 80 ? 2.910 9.291 9.689 1.00 42.75 80 ALA A N 1
ATOM 617 C CA . ALA A 1 80 ? 3.999 10.276 9.610 1.00 42.75 80 ALA A CA 1
ATOM 618 C C . ALA A 1 80 ? 3.509 11.732 9.758 1.00 42.75 80 ALA A C 1
ATOM 620 O O . ALA A 1 80 ? 4.314 12.663 9.756 1.00 42.75 80 ALA A O 1
ATOM 621 N N . GLY A 1 81 ? 2.192 11.915 9.867 1.00 39.19 81 GLY A N 1
ATOM 622 C CA . GLY A 1 81 ? 1.494 13.170 10.135 1.00 39.19 81 GLY A CA 1
ATOM 623 C C . GLY A 1 81 ? 1.040 13.311 11.587 1.00 39.19 81 GLY A C 1
ATOM 624 O O . GLY A 1 81 ? 0.333 14.263 11.901 1.00 39.19 81 GLY A O 1
ATOM 625 N N . GLU A 1 82 ? 1.454 12.403 12.473 1.00 41.78 82 GLU A N 1
ATOM 626 C CA . GLU A 1 82 ? 1.484 12.680 13.905 1.00 41.78 82 GLU A CA 1
ATOM 627 C C . GLU A 1 82 ? 2.673 13.613 14.157 1.00 41.78 82 GLU A C 1
ATOM 629 O O . GLU A 1 82 ? 3.817 13.211 14.377 1.00 41.78 82 GLU A O 1
ATOM 634 N N . THR A 1 83 ? 2.398 14.912 14.111 1.00 39.44 83 THR A N 1
ATOM 635 C CA . THR A 1 83 ? 3.058 15.851 15.018 1.00 39.44 83 THR A CA 1
ATOM 636 C C . THR A 1 83 ? 3.153 15.210 16.417 1.00 39.44 83 THR A C 1
ATOM 638 O O . THR A 1 83 ? 2.211 14.522 16.804 1.00 39.44 83 THR A O 1
ATOM 641 N N . PRO A 1 84 ? 4.211 15.435 17.223 1.00 43.91 84 PRO A N 1
ATOM 642 C CA . PRO A 1 84 ? 4.308 14.946 18.611 1.00 43.91 84 PRO A CA 1
ATOM 643 C C . PRO A 1 84 ? 3.237 15.504 19.573 1.00 43.91 84 PRO A C 1
ATOM 645 O O . PRO A 1 84 ? 3.434 15.521 20.788 1.00 43.91 84 PRO A O 1
ATOM 648 N N . GLU A 1 85 ? 2.133 16.018 19.048 1.00 47.03 85 GLU A N 1
ATOM 649 C CA . GLU A 1 85 ? 1.009 16.520 19.806 1.00 47.03 85 GLU A CA 1
ATOM 650 C C . GLU A 1 85 ? 0.134 15.332 20.204 1.00 47.03 85 GLU A C 1
ATOM 652 O O . GLU A 1 85 ? -0.690 14.832 19.447 1.00 47.03 85 GLU A O 1
ATOM 657 N N . GLU A 1 86 ? 0.368 14.922 21.450 1.00 49.69 86 GLU A N 1
ATOM 658 C CA . GLU A 1 86 ? -0.619 14.294 22.319 1.00 49.69 86 GLU A CA 1
ATOM 659 C C . GLU A 1 86 ? -0.885 12.817 22.014 1.00 49.6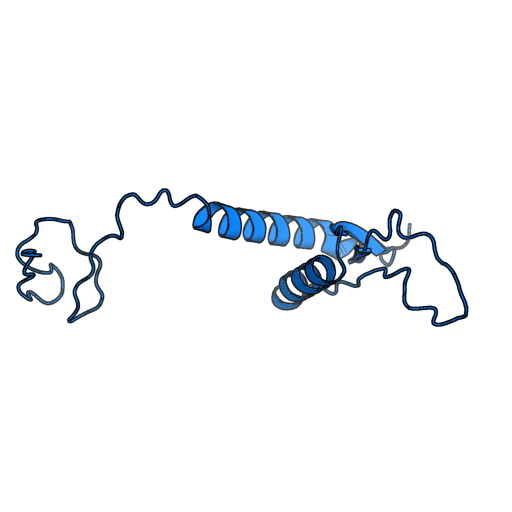9 86 GLU A C 1
ATOM 661 O O . GLU A 1 86 ? -1.933 12.434 21.497 1.00 49.69 86 GLU A O 1
ATOM 666 N N . SER A 1 87 ? 0.044 11.956 22.457 1.00 57.31 87 SER A N 1
ATOM 667 C CA . SER A 1 87 ? -0.283 10.581 22.849 1.00 57.31 87 SER A CA 1
ATOM 668 C C . SER A 1 87 ? -1.537 10.622 23.716 1.00 57.31 87 SER A C 1
ATOM 670 O O . SER A 1 87 ? -1.457 10.959 24.900 1.00 57.31 87 SER A O 1
ATOM 672 N N . GLN A 1 88 ? -2.692 10.334 23.117 1.00 65.62 88 GLN A N 1
ATOM 673 C CA . GLN A 1 88 ? -3.950 10.356 23.839 1.00 65.62 88 GLN A CA 1
ATOM 674 C C . GLN A 1 88 ? -3.823 9.355 24.986 1.00 65.62 88 GLN A C 1
ATOM 676 O O . GLN A 1 88 ? -3.523 8.177 24.753 1.00 65.62 88 GLN A O 1
ATOM 681 N N . PRO A 1 89 ? -3.962 9.817 26.231 1.00 70.94 89 PRO A N 1
ATOM 682 C CA . PRO A 1 89 ? -3.801 8.949 27.375 1.00 70.94 89 PRO A CA 1
ATOM 683 C C . PRO A 1 89 ? -4.863 7.852 27.325 1.00 70.94 89 PRO A C 1
ATOM 685 O O . PRO A 1 89 ? -6.004 8.059 26.913 1.00 70.94 89 PRO A O 1
ATOM 688 N N . TYR A 1 90 ? -4.472 6.655 27.735 1.00 77.00 90 TYR A N 1
ATOM 689 C CA . TYR A 1 90 ? -5.347 5.493 27.802 1.00 77.00 90 TYR A CA 1
ATOM 690 C C . TYR A 1 90 ? -5.314 4.920 29.214 1.00 77.00 90 TYR A C 1
ATOM 692 O O . TYR A 1 90 ? -4.328 5.026 29.943 1.00 77.00 90 TYR A O 1
ATOM 700 N N . CYS A 1 91 ? -6.411 4.300 29.626 1.00 82.75 91 CYS A N 1
ATOM 701 C CA . CYS A 1 91 ? -6.495 3.663 30.926 1.00 82.75 91 CYS A CA 1
ATOM 702 C C . CYS A 1 91 ? -5.587 2.424 30.971 1.00 82.75 91 CYS A C 1
ATOM 704 O O . CYS A 1 91 ? -5.855 1.439 30.283 1.00 82.75 91 CYS A O 1
ATOM 706 N N . TYR A 1 92 ? -4.586 2.406 31.855 1.00 78.12 92 TYR A N 1
ATOM 707 C CA . TYR A 1 92 ? -3.694 1.248 32.052 1.00 78.12 92 TYR A CA 1
ATOM 708 C C . TYR A 1 92 ? -4.407 -0.030 32.523 1.00 78.12 92 TYR A C 1
ATOM 710 O O . TYR A 1 92 ? -3.830 -1.113 32.477 1.00 78.12 92 TYR A O 1
ATOM 718 N N . HIS A 1 93 ? -5.656 0.078 32.985 1.00 77.62 93 HIS A N 1
ATOM 719 C CA . HIS A 1 93 ? -6.426 -1.061 33.477 1.00 77.62 93 HIS A CA 1
ATOM 720 C C . HIS A 1 93 ? -7.300 -1.724 32.404 1.00 77.62 93 HIS A C 1
ATOM 722 O O . HIS A 1 93 ? -7.446 -2.942 32.404 1.00 77.62 93 HIS A O 1
ATOM 728 N N . CYS A 1 94 ? -7.905 -0.944 31.503 1.00 83.25 94 CYS A N 1
ATOM 729 C CA . CYS A 1 94 ? -8.856 -1.469 30.513 1.00 83.25 94 CYS A CA 1
ATOM 730 C C . CYS A 1 94 ? -8.520 -1.127 29.056 1.00 83.25 94 CYS A C 1
ATOM 732 O O . CYS A 1 94 ? -9.196 -1.621 28.156 1.00 83.25 94 CYS A O 1
ATOM 734 N N . GLY A 1 95 ? -7.499 -0.298 28.820 1.00 76.94 95 GLY A N 1
ATOM 735 C CA . GLY A 1 95 ? -7.056 0.116 27.489 1.00 76.94 95 GLY A CA 1
ATOM 736 C C . GLY A 1 95 ? -7.974 1.115 26.783 1.00 76.94 95 GLY A C 1
ATOM 737 O O . GLY A 1 95 ? -7.781 1.363 25.601 1.00 76.94 95 GLY A O 1
ATOM 738 N N . GLU A 1 96 ? -8.978 1.668 27.470 1.00 81.94 96 GLU A N 1
ATOM 739 C CA . GLU A 1 96 ? -9.873 2.677 26.890 1.00 81.94 96 GLU A CA 1
ATOM 740 C C . GLU A 1 96 ? -9.180 4.036 26.773 1.00 81.94 96 GLU A C 1
ATOM 742 O O . GLU A 1 96 ? -8.447 4.423 27.687 1.00 81.94 96 GLU A O 1
ATOM 747 N N . SER A 1 97 ? -9.444 4.771 25.690 1.00 79.56 97 SER A N 1
ATOM 748 C CA . SER A 1 97 ? -8.967 6.149 25.532 1.00 79.56 97 SER A CA 1
ATOM 749 C C . SER A 1 97 ? -9.634 7.051 26.568 1.00 79.56 97 SER A C 1
ATOM 751 O O . SER A 1 97 ? -10.859 7.040 26.713 1.00 79.56 97 SER A O 1
ATOM 753 N N . VAL A 1 98 ? -8.838 7.825 27.296 1.00 78.94 98 VAL A N 1
ATOM 754 C CA . VAL A 1 98 ? -9.304 8.739 28.344 1.00 78.94 98 VAL A CA 1
ATOM 755 C C . VAL A 1 98 ? -8.970 10.170 27.937 1.00 78.94 98 VAL A C 1
ATOM 757 O O . VAL A 1 98 ? -7.987 10.408 27.241 1.00 78.94 98 VAL A O 1
ATOM 760 N N . ALA A 1 99 ? -9.799 11.135 28.327 1.00 76.50 99 ALA A N 1
ATOM 761 C CA . ALA A 1 99 ? -9.478 12.537 28.092 1.00 76.50 99 ALA A CA 1
ATOM 762 C C . ALA A 1 99 ? -8.448 13.010 29.130 1.00 76.50 99 ALA A C 1
ATOM 764 O O . ALA A 1 99 ? -8.511 12.628 30.301 1.00 76.50 99 ALA A O 1
ATOM 765 N N . VAL A 1 100 ? -7.486 13.833 28.703 1.00 70.75 100 VAL A N 1
ATOM 766 C CA . VAL A 1 100 ? -6.480 14.422 29.600 1.00 70.75 100 VAL A CA 1
ATOM 767 C C . VAL A 1 100 ? -7.192 15.246 30.679 1.00 70.75 100 VAL A C 1
ATOM 769 O O . VAL A 1 100 ? -7.926 16.179 30.360 1.00 70.75 100 VAL A O 1
ATOM 772 N N . GLY A 1 101 ? -6.959 14.914 31.952 1.00 72.62 101 GLY A N 1
ATOM 773 C CA . GLY A 1 101 ? -7.534 15.619 33.103 1.00 72.62 101 GLY A CA 1
ATOM 774 C C . GLY A 1 101 ? -8.788 14.983 33.712 1.00 72.62 101 GLY A C 1
ATOM 775 O O . GLY A 1 101 ? -9.261 15.475 34.736 1.00 72.62 101 GLY A O 1
ATOM 776 N N . ASP A 1 102 ? -9.307 13.886 33.148 1.00 76.81 102 ASP A N 1
ATOM 777 C CA . ASP A 1 102 ? -10.386 13.122 33.782 1.00 76.81 102 ASP A CA 1
ATOM 778 C C . ASP A 1 102 ? -9.849 12.274 34.948 1.00 76.81 102 ASP A C 1
ATOM 780 O O . ASP A 1 102 ? -8.968 11.438 34.737 1.00 76.81 102 ASP A O 1
ATOM 784 N N . PRO A 1 103 ? -10.374 12.417 36.180 1.00 78.44 103 PRO A N 1
ATOM 785 C CA . PRO A 1 103 ? -9.862 11.683 37.337 1.00 78.44 103 PRO A CA 1
ATOM 786 C C . PRO A 1 103 ? -10.206 10.190 37.295 1.00 78.44 103 PRO A C 1
ATOM 788 O O . PRO A 1 103 ? -9.611 9.408 38.031 1.00 78.44 103 PRO A O 1
ATOM 791 N N . GLN A 1 104 ? -11.170 9.770 36.467 1.00 83.44 104 GLN A N 1
ATOM 792 C CA . GLN A 1 104 ? -11.620 8.381 36.383 1.00 83.44 104 GLN A CA 1
ATOM 793 C C . GLN A 1 104 ? -11.887 7.950 34.943 1.00 83.44 104 GLN A C 1
ATOM 795 O O . GLN A 1 104 ? -12.409 8.703 34.125 1.00 83.44 104 GLN A O 1
ATOM 800 N N . CYS A 1 105 ? -11.595 6.686 34.643 1.00 84.44 105 CYS A N 1
ATOM 801 C CA . CYS A 1 105 ? -11.930 6.101 33.354 1.00 84.44 105 CYS A CA 1
ATOM 802 C C . CYS A 1 105 ? -13.455 5.919 33.215 1.00 84.44 105 CYS A C 1
ATOM 804 O O . CYS A 1 105 ? -14.062 5.253 34.061 1.00 84.44 105 CYS A O 1
ATOM 806 N N . PRO A 1 106 ? -14.081 6.377 32.114 1.00 82.00 106 PRO A N 1
ATOM 807 C CA . PRO A 1 106 ? -15.530 6.274 31.918 1.00 82.00 106 PRO A CA 1
ATOM 808 C C . PRO A 1 106 ? -16.036 4.830 31.768 1.00 82.00 106 PRO A C 1
ATOM 810 O O . PRO A 1 106 ? -17.230 4.576 31.903 1.00 82.00 106 PRO A O 1
ATOM 813 N N . LYS A 1 107 ? -15.147 3.874 31.476 1.00 81.81 107 LYS A N 1
ATOM 814 C CA . LYS A 1 107 ? -15.519 2.481 31.198 1.00 81.81 107 LYS A CA 1
ATOM 815 C C . LYS A 1 107 ? -15.343 1.549 32.385 1.00 81.81 107 LYS A C 1
ATOM 817 O O . LYS A 1 107 ? -16.217 0.732 32.651 1.00 81.81 107 LYS A O 1
ATOM 822 N N . CYS A 1 108 ? -14.208 1.634 33.073 1.00 84.19 108 CYS A N 1
ATOM 823 C CA . CYS A 1 108 ? -13.913 0.760 34.208 1.00 84.19 108 CYS A CA 1
ATOM 824 C C . CYS A 1 108 ? -14.043 1.460 35.565 1.00 84.19 108 CYS A C 1
ATOM 826 O O . CYS A 1 108 ? -13.960 0.789 36.589 1.00 84.19 108 CYS A O 1
ATOM 828 N N . GLY A 1 109 ? -14.229 2.784 35.586 1.00 82.38 109 GLY A N 1
ATOM 829 C CA . GLY A 1 109 ? -14.314 3.577 36.814 1.00 82.38 109 GLY A CA 1
ATOM 830 C C . GLY A 1 109 ? -12.987 3.725 37.561 1.00 82.38 109 GLY A C 1
ATOM 831 O O . GLY A 1 109 ? -12.982 4.249 38.673 1.00 82.38 109 GLY A O 1
ATOM 832 N N . GLN A 1 110 ? -11.878 3.260 36.977 1.00 83.44 110 GLN A N 1
ATOM 833 C CA . GLN A 1 110 ? -10.576 3.279 37.634 1.00 83.44 110 GLN A CA 1
ATOM 834 C C . GLN A 1 110 ? -10.029 4.701 37.722 1.00 83.44 110 GLN A C 1
ATOM 836 O O . GLN A 1 110 ? -10.109 5.440 36.740 1.00 83.44 110 GLN A O 1
ATOM 841 N N . GLU A 1 111 ? -9.470 5.056 38.878 1.00 82.88 111 GLU A N 1
ATOM 842 C CA . GLU A 1 111 ? -8.841 6.357 39.108 1.00 82.88 111 GLU A CA 1
ATOM 843 C C . GLU A 1 111 ? -7.566 6.489 38.259 1.00 82.88 111 GLU A C 1
ATOM 845 O O . GLU A 1 111 ? -6.746 5.567 38.195 1.00 82.88 111 GLU A O 1
ATOM 850 N N . LEU A 1 112 ? -7.438 7.609 37.553 1.00 79.06 112 LEU A N 1
ATOM 851 C CA . LEU A 1 112 ? -6.319 7.922 36.671 1.00 79.06 112 LEU A CA 1
ATOM 852 C C . LEU A 1 112 ? -5.488 9.006 37.350 1.00 79.06 112 LEU A C 1
ATOM 854 O O . LEU A 1 112 ? -5.942 10.140 37.496 1.00 79.06 112 LEU A O 1
ATOM 858 N N . ASP A 1 113 ? -4.282 8.646 37.783 1.00 71.12 113 ASP A N 1
ATOM 859 C CA . ASP A 1 113 ? -3.347 9.607 38.356 1.00 71.12 113 ASP A CA 1
ATOM 860 C C . ASP A 1 113 ? -2.539 10.262 37.228 1.00 71.12 113 ASP A C 1
ATOM 862 O O . ASP A 1 113 ? -1.848 9.588 36.461 1.00 71.12 113 ASP A O 1
ATOM 866 N N . TRP A 1 114 ? -2.686 11.580 37.100 1.00 68.00 114 TRP A N 1
ATOM 867 C CA . TRP A 1 114 ? -2.028 12.406 36.082 1.00 68.00 114 TRP A CA 1
ATOM 868 C C . TRP A 1 114 ? -0.722 13.034 36.581 1.00 68.00 114 TRP A C 1
ATOM 870 O O . TRP A 1 114 ? -0.138 13.869 35.887 1.00 68.00 114 TRP A O 1
ATOM 880 N N . THR A 1 115 ? -0.278 12.690 37.793 1.00 59.56 115 THR A N 1
ATOM 881 C CA . THR A 1 115 ? 0.925 13.262 38.398 1.00 59.56 115 THR A CA 1
ATOM 882 C C . THR A 1 115 ? 2.155 12.576 37.807 1.00 59.56 115 THR A C 1
ATOM 884 O O . THR A 1 115 ? 2.371 11.382 38.005 1.00 59.56 115 THR A O 1
ATOM 887 N N . VAL A 1 116 ? 2.930 13.343 37.037 1.00 50.56 116 VAL A N 1
ATOM 888 C CA . VAL A 1 116 ? 4.201 12.932 36.411 1.00 50.56 116 VAL A CA 1
ATOM 889 C C . VAL A 1 116 ? 5.317 12.780 37.438 1.00 50.56 116 VAL A C 1
ATOM 891 O O . VAL A 1 116 ? 5.397 13.644 38.343 1.00 50.56 116 VAL A O 1
#

Radius of gyration: 23.16 Å; Cα contacts (8 Å, |Δi|>4): 141; chains: 1; bounding box: 47×29×66 Å

Mean predicted aligned error: 15.54 Å

pLDDT: mean 71.83, std 14.39, range [39.19, 86.56]

Secondary structure (DSSP, 8-state):
--TT-EEEEEEESSHHHHHHHHHHHHHTT--EEE--S-----SS---SS---EEEEEEGGGHHHHHHHHHHHHHHHHHHH---S-----B-TTT--B--TT-SB-TTT--B-----

Foldseek 3Di:
DDQQDWDFLDWAQDPVVLVVLCVLCVVVVFHKDWPFPPPPPDDDDDPPPGRTTTIIGGNVCNVVSNVSVVVVVCVVVVVVPPDVPDPQDADPVPRHGDHPPDQADPPPRDGDDPDD

Sequence (116 aa):
MNPEDPLTVYEAWDPRQAHLICQVLANADIEARVASDALEMGLGDIPFQHTTCPVMVRRVDFERARAVLAEFETRLAGGAGETPEESQPYCYHCGESVAVGDPQCPKCGQELDWTV

Solvent-accessible surface 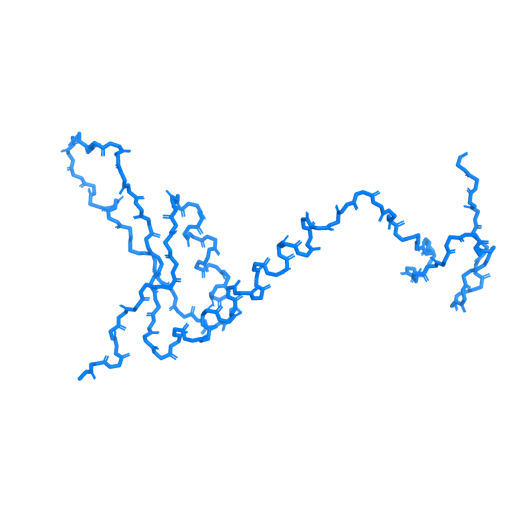area (backbone atoms only — not comparable to full-atom values): 7263 Å² total; per-residue (Å²): 134,69,72,75,47,68,38,75,78,43,82,21,78,39,67,70,55,25,52,51,52,34,52,57,34,44,76,70,77,36,74,52,45,65,53,61,84,82,73,79,86,72,82,79,87,76,81,91,82,75,73,55,17,34,28,28,24,37,48,84,44,43,69,57,50,52,52,53,48,52,51,48,51,48,53,51,48,61,67,68,61,61,61,96,75,66,84,73,47,54,38,93,86,78,68,47,82,42,66,90,88,50,59,48,36,95,85,79,63,46,76,48,84,83,81,128

Nearest PDB structures (foldseek):
  2hfv-assembly1_A  TM=6.466E-01  e=7.364E-02  Pseudomonas aeruginosa
  6pe4-assembly1_A  TM=4.040E-01  e=5.951E+00  Saccharomyces cerevisiae S288C
  8him-assembly1_A  TM=2.742E-01  e=2.085E+00  Brassica oleracea
  8gtr-assembly1_A  TM=2.602E-01  e=4.889E+00  Homo sapiens